Protein AF-A0A5E6NB39-F1 (afdb_monomer_lite)

Radius of gyration: 28.44 Å; chains: 1; bounding box: 47×59×77 Å

Sequence (153 aa):
MENDNQYNEFQSDSSASDNTANAKNTNLKTIINNKLAALNLSGYNAKMIMNRAEAMSCGGCHQNSNGAEIAPNVKWPPSKFFVHVDEQGNLSSALTKQFLPARAALLADYWQKTVDKTVEKWRFSELDTLVPLIILVGFLMRQIILTFCLCLP

Structure (mmCIF, N/CA/C/O backbone):
data_AF-A0A5E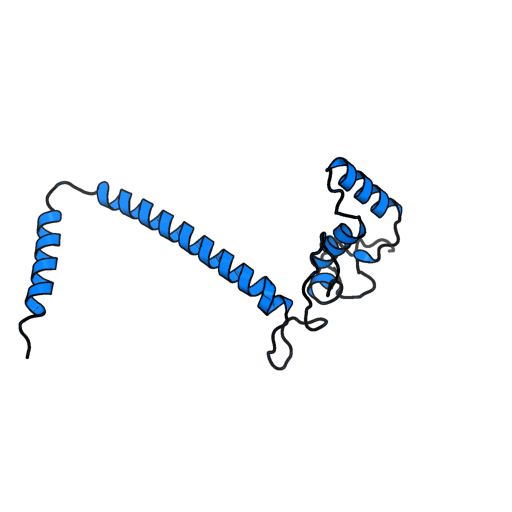6NB39-F1
#
_entry.id   AF-A0A5E6NB39-F1
#
loop_
_atom_site.group_PDB
_atom_site.id
_atom_site.type_symbol
_atom_site.label_atom_id
_atom_site.label_alt_id
_atom_site.label_comp_id
_atom_site.label_asym_id
_atom_site.label_entity_id
_atom_site.label_seq_id
_atom_site.pdbx_PDB_ins_code
_atom_site.Cartn_x
_atom_site.Cartn_y
_atom_site.Cartn_z
_atom_site.occupancy
_atom_site.B_iso_or_equiv
_atom_site.auth_seq_id
_atom_site.auth_comp_id
_atom_site.auth_asym_id
_atom_site.auth_atom_id
_atom_site.pdbx_PDB_model_num
ATOM 1 N N . MET A 1 1 ? 2.827 31.606 11.234 1.00 40.12 1 MET A N 1
ATOM 2 C CA . MET A 1 1 ? 2.409 30.718 10.133 1.00 40.12 1 MET A CA 1
ATOM 3 C C . MET A 1 1 ? 2.553 29.314 10.689 1.00 40.12 1 MET A C 1
ATOM 5 O O . MET A 1 1 ? 3.642 28.773 10.672 1.00 40.12 1 MET A O 1
ATOM 9 N N . GLU A 1 2 ? 1.530 28.830 11.390 1.00 47.91 2 GLU A N 1
ATOM 10 C CA . GLU A 1 2 ? 1.575 27.571 12.154 1.00 47.91 2 GLU A CA 1
ATOM 11 C C . GLU A 1 2 ? 0.227 26.865 11.988 1.00 47.91 2 GLU A C 1
ATOM 13 O O . GLU A 1 2 ? -0.570 26.828 12.916 1.00 47.91 2 GLU A O 1
ATOM 18 N N . ASN A 1 3 ? -0.091 26.424 10.771 1.00 53.56 3 ASN A N 1
ATOM 19 C CA . ASN A 1 3 ? -1.109 25.403 10.493 1.00 53.56 3 ASN A CA 1
ATOM 20 C C . ASN A 1 3 ? -1.124 25.120 8.985 1.00 53.56 3 ASN A C 1
ATOM 22 O O . ASN A 1 3 ? -2.158 25.261 8.330 1.00 53.56 3 ASN A O 1
ATOM 26 N N . ASP A 1 4 ? 0.035 24.798 8.419 1.00 53.72 4 ASP A N 1
ATOM 27 C CA . ASP A 1 4 ? 0.071 24.365 7.027 1.00 53.72 4 ASP A CA 1
ATOM 28 C C . ASP A 1 4 ? -0.439 22.925 7.000 1.00 53.72 4 ASP A C 1
ATOM 30 O O . ASP A 1 4 ? 0.042 22.051 7.728 1.00 53.72 4 ASP A O 1
ATOM 34 N N . ASN A 1 5 ? -1.481 22.684 6.210 1.00 57.84 5 ASN A N 1
ATOM 35 C CA . ASN A 1 5 ? -2.067 21.363 6.048 1.00 57.84 5 ASN A CA 1
ATOM 36 C C . ASN A 1 5 ? -1.151 20.526 5.145 1.00 57.84 5 ASN A C 1
ATOM 38 O O . ASN A 1 5 ? -1.415 20.380 3.953 1.00 57.84 5 ASN A O 1
ATOM 42 N N . GLN A 1 6 ? -0.077 19.988 5.732 1.00 57.00 6 GLN A N 1
ATOM 43 C CA . GLN A 1 6 ? 1.004 19.262 5.045 1.00 57.00 6 GLN A CA 1
ATOM 44 C C . GLN A 1 6 ? 0.491 18.142 4.121 1.00 57.00 6 GLN A C 1
ATOM 46 O O . GLN A 1 6 ? 1.042 17.911 3.046 1.00 57.00 6 GLN A O 1
ATOM 51 N N . TYR A 1 7 ? -0.649 17.532 4.461 1.00 59.19 7 TYR A N 1
ATOM 52 C CA . TYR A 1 7 ? -1.278 16.498 3.642 1.00 59.19 7 TYR A CA 1
ATOM 53 C C . TYR A 1 7 ? -1.897 17.028 2.331 1.00 59.19 7 TYR A C 1
ATOM 55 O O . TYR A 1 7 ? -1.859 16.336 1.317 1.00 59.19 7 TYR A O 1
ATOM 63 N N . ASN A 1 8 ? -2.456 18.247 2.321 1.00 56.53 8 ASN A N 1
ATOM 64 C CA . ASN A 1 8 ? -3.213 18.797 1.182 1.00 56.53 8 ASN A CA 1
ATOM 65 C C . ASN A 1 8 ? -2.434 19.803 0.318 1.00 56.53 8 ASN A C 1
ATOM 67 O O . ASN A 1 8 ? -2.952 20.251 -0.702 1.00 56.53 8 ASN A O 1
ATOM 71 N N . GLU A 1 9 ? -1.206 20.159 0.687 1.00 59.62 9 GLU A N 1
ATOM 72 C CA . GLU A 1 9 ? -0.396 21.157 -0.034 1.00 59.62 9 GLU A CA 1
ATOM 73 C C . GLU A 1 9 ? 0.374 20.559 -1.233 1.00 59.62 9 GLU A C 1
ATOM 75 O O . GLU A 1 9 ? 1.245 21.208 -1.807 1.00 59.62 9 GLU A O 1
ATOM 80 N N . PHE A 1 10 ? 0.105 19.301 -1.617 1.00 51.41 10 PHE A N 1
ATOM 81 C CA . PHE A 1 10 ? 0.938 18.524 -2.558 1.00 51.41 10 PHE A CA 1
ATOM 82 C C . PHE A 1 10 ? 2.409 18.395 -2.117 1.00 51.41 10 PHE A C 1
ATOM 84 O O . PHE A 1 10 ? 3.266 18.006 -2.908 1.00 51.41 10 PHE A O 1
ATOM 91 N N . GLN A 1 11 ? 2.691 18.698 -0.850 1.00 52.66 11 GLN A N 1
ATOM 92 C CA . GLN A 1 11 ? 4.006 18.620 -0.225 1.00 52.66 11 GLN A CA 1
ATOM 93 C C . GLN A 1 11 ? 4.100 17.429 0.729 1.00 52.66 11 GLN A C 1
ATOM 95 O O . GLN A 1 11 ? 4.867 17.524 1.677 1.00 52.66 11 GLN A O 1
ATOM 100 N N . SER A 1 12 ? 3.331 16.343 0.520 1.00 56.44 12 SER A N 1
ATOM 101 C CA . SER A 1 12 ? 3.465 15.138 1.352 1.00 56.44 12 SER A CA 1
ATOM 102 C C . SER A 1 12 ? 4.931 14.744 1.347 1.00 56.44 12 SER A C 1
ATOM 104 O O . SER A 1 12 ? 5.456 14.287 0.326 1.00 56.44 12 SER A O 1
ATOM 106 N N . ASP A 1 13 ? 5.614 15.021 2.446 1.00 61.06 13 ASP A N 1
ATOM 107 C CA . ASP A 1 13 ? 7.038 14.805 2.500 1.00 61.06 13 ASP A CA 1
ATOM 108 C C . ASP A 1 13 ? 7.263 13.313 2.771 1.00 61.06 13 ASP A C 1
ATOM 110 O O . ASP A 1 13 ? 6.364 12.559 3.155 1.00 61.06 13 ASP A O 1
ATOM 114 N N . SER A 1 14 ? 8.462 12.821 2.485 1.00 67.00 14 SER A N 1
ATOM 115 C CA . SER A 1 14 ? 8.794 11.431 2.793 1.00 67.00 14 SER A CA 1
ATOM 116 C C . SER A 1 14 ? 9.312 11.245 4.215 1.00 67.00 14 SER A C 1
ATOM 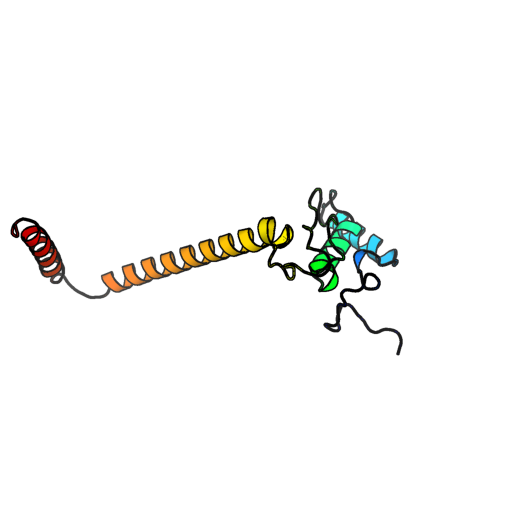118 O O . SER A 1 14 ? 9.891 10.198 4.531 1.00 67.00 14 SER A O 1
ATOM 120 N N . SER A 1 15 ? 9.190 12.271 5.058 1.00 71.25 15 SER A N 1
ATOM 121 C CA . SER A 1 15 ? 9.694 12.240 6.417 1.00 71.25 15 SER A CA 1
ATOM 122 C C . SER A 1 15 ? 8.840 11.306 7.271 1.00 71.25 15 SER A C 1
ATOM 124 O O . SER A 1 15 ? 7.651 11.084 7.040 1.00 71.25 15 SER A O 1
ATOM 126 N N . ALA A 1 16 ? 9.457 10.747 8.309 1.00 72.44 16 ALA A N 1
ATOM 127 C CA . ALA A 1 16 ? 8.719 9.970 9.299 1.00 72.44 16 ALA A CA 1
ATOM 128 C C . ALA A 1 16 ? 7.807 10.856 10.175 1.00 72.44 16 ALA A C 1
ATOM 130 O O . ALA A 1 16 ? 6.884 10.341 10.812 1.00 72.44 16 ALA A O 1
ATOM 131 N N . SER A 1 17 ? 8.079 12.166 10.235 1.00 73.00 17 SER A N 1
ATOM 132 C CA . SER A 1 17 ? 7.308 13.145 11.008 1.00 73.00 17 SER A CA 1
ATOM 133 C C . SER A 1 17 ? 5.940 13.453 10.402 1.00 73.00 17 SER A C 1
ATOM 135 O O . SER A 1 17 ? 5.010 13.668 11.174 1.00 73.00 17 SER A O 1
ATOM 137 N N . ASP A 1 18 ? 5.799 13.391 9.075 1.00 71.50 18 ASP A N 1
ATOM 138 C CA . ASP A 1 18 ? 4.530 13.608 8.353 1.00 71.50 18 ASP A CA 1
ATOM 139 C C . ASP A 1 18 ? 3.749 12.299 8.110 1.00 71.50 18 ASP A C 1
ATOM 141 O O . ASP A 1 18 ? 2.844 12.198 7.286 1.00 71.50 18 ASP A O 1
ATOM 145 N N . ASN A 1 19 ? 4.087 11.235 8.843 1.00 78.06 19 ASN A N 1
ATOM 146 C CA . ASN A 1 19 ? 3.381 9.969 8.715 1.00 78.06 19 ASN A CA 1
ATOM 147 C C . ASN A 1 19 ? 1.976 10.083 9.328 1.00 78.06 19 ASN A C 1
ATOM 149 O O . ASN A 1 19 ? 1.804 10.065 10.555 1.00 78.06 19 ASN A O 1
ATOM 153 N N . THR A 1 20 ? 0.954 10.114 8.475 1.00 76.94 20 THR A N 1
ATOM 154 C CA . THR A 1 20 ? -0.456 10.231 8.877 1.00 76.94 20 THR A CA 1
ATOM 155 C C . THR A 1 20 ? -0.907 9.100 9.799 1.00 76.94 20 THR A C 1
ATOM 157 O O . THR A 1 20 ? -1.773 9.297 10.657 1.00 76.94 20 THR A O 1
ATOM 160 N N . ALA A 1 21 ? -0.267 7.929 9.731 1.00 80.00 21 ALA A N 1
ATOM 161 C CA . ALA A 1 21 ? -0.533 6.824 10.641 1.00 80.00 21 ALA A CA 1
ATOM 162 C C . ALA A 1 21 ? -0.126 7.114 12.095 1.00 80.00 21 ALA A C 1
ATOM 164 O O . ALA A 1 21 ? -0.611 6.435 13.010 1.00 80.00 21 ALA A O 1
ATOM 165 N N . ASN A 1 22 ? 0.750 8.090 12.323 1.00 79.88 22 ASN A N 1
ATOM 166 C CA . ASN A 1 22 ? 1.231 8.493 13.641 1.00 79.88 22 ASN A CA 1
ATOM 167 C C . ASN A 1 22 ? 0.428 9.651 14.245 1.00 79.88 22 ASN A C 1
ATOM 169 O O . ASN A 1 22 ? 0.749 10.090 15.353 1.00 79.88 22 ASN A O 1
ATOM 173 N N . ALA A 1 23 ? -0.638 10.117 13.578 1.00 74.81 23 ALA A N 1
ATOM 174 C CA . ALA A 1 23 ? -1.454 11.206 14.097 1.00 74.81 23 ALA A CA 1
ATOM 175 C C . ALA A 1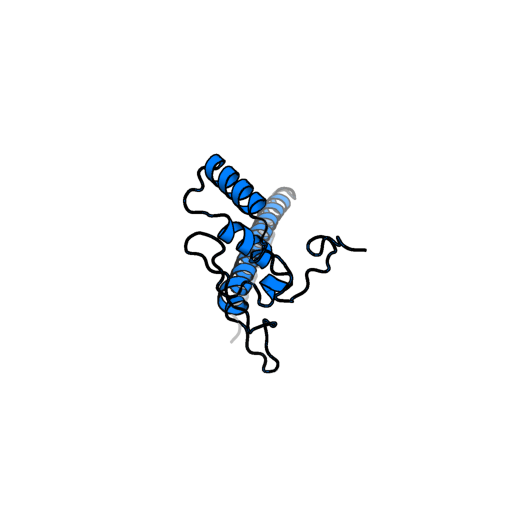 23 ? -1.954 10.894 15.522 1.00 74.81 23 ALA A C 1
ATOM 177 O O . ALA A 1 23 ? -2.591 9.867 15.799 1.00 74.81 23 ALA A O 1
ATOM 178 N N . LYS A 1 24 ? -1.638 11.809 16.447 1.00 72.81 24 LYS A N 1
ATOM 179 C CA . LYS A 1 24 ? -1.949 11.687 17.881 1.00 72.81 24 LYS A CA 1
ATOM 180 C C . LYS A 1 24 ? -3.387 12.085 18.220 1.00 72.81 24 LYS A C 1
ATOM 182 O O . LYS A 1 24 ? -3.821 11.876 19.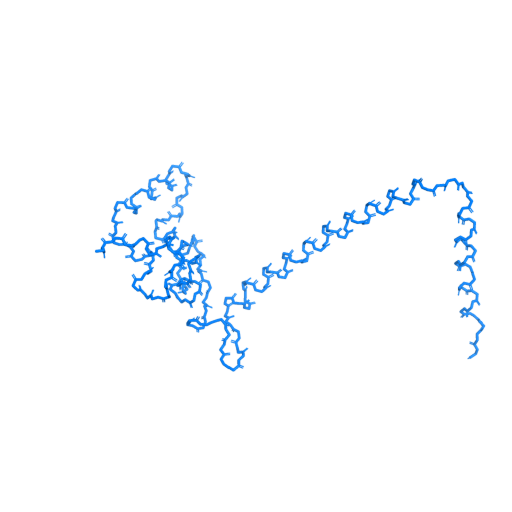347 1.00 72.81 24 LYS A O 1
ATOM 187 N N . ASN A 1 25 ? -4.129 12.634 17.258 1.00 77.88 25 ASN A N 1
ATOM 188 C CA . ASN A 1 25 ? -5.502 13.081 17.458 1.00 77.88 25 ASN A CA 1
ATOM 189 C C . ASN A 1 25 ? -6.430 11.882 17.734 1.00 77.88 25 ASN A C 1
ATOM 191 O O . ASN A 1 25 ? -6.775 11.107 16.839 1.00 77.88 25 ASN A O 1
ATOM 195 N N . THR A 1 26 ? -6.829 11.726 18.994 1.00 77.88 26 THR A N 1
ATOM 196 C CA . THR A 1 26 ? -7.718 10.653 19.456 1.00 77.88 26 THR A CA 1
ATOM 197 C C . THR A 1 26 ? -9.137 10.798 18.910 1.00 77.88 26 THR A C 1
ATOM 199 O O . THR A 1 26 ? -9.764 9.786 18.600 1.00 77.88 26 THR A O 1
ATOM 202 N N . ASN A 1 27 ? -9.617 12.028 18.697 1.00 88.50 27 ASN A N 1
ATOM 203 C CA . ASN A 1 27 ? -10.948 12.286 18.142 1.00 88.50 27 ASN A CA 1
ATOM 204 C C . ASN A 1 27 ? -11.084 11.718 16.726 1.00 88.50 27 ASN A C 1
ATOM 206 O O . ASN A 1 27 ? -12.107 11.115 16.405 1.00 88.50 27 ASN A O 1
ATOM 210 N N . LEU A 1 28 ? -10.038 11.833 15.898 1.00 86.50 28 LEU A N 1
ATOM 211 C CA . LEU A 1 28 ? -10.041 11.272 14.545 1.00 86.50 28 LEU A CA 1
ATOM 212 C C . LEU A 1 28 ? -10.209 9.745 14.563 1.00 86.50 28 LEU A C 1
ATOM 214 O O . LEU A 1 28 ? -11.037 9.207 13.829 1.00 86.50 28 LEU A O 1
ATOM 218 N N . LYS A 1 29 ? -9.476 9.041 15.435 1.00 89.81 29 LYS A N 1
ATOM 219 C CA . LYS A 1 29 ? -9.584 7.576 15.563 1.00 89.81 29 LYS A CA 1
ATOM 220 C C . LYS A 1 29 ? -10.987 7.151 15.990 1.00 89.81 29 LYS A C 1
ATOM 222 O O . LYS A 1 29 ? -11.529 6.202 15.428 1.00 89.81 29 LYS A O 1
ATOM 227 N N . THR A 1 30 ? -11.589 7.875 16.932 1.00 92.81 30 THR A N 1
ATOM 228 C CA . THR A 1 30 ? -12.971 7.638 17.371 1.00 92.81 30 THR A CA 1
ATOM 229 C C . THR A 1 30 ? -13.964 7.834 16.229 1.00 92.81 30 THR A C 1
ATOM 231 O O . THR A 1 30 ? -14.802 6.966 15.995 1.00 92.81 30 THR A O 1
ATOM 234 N N . ILE A 1 31 ? -13.845 8.927 15.467 1.00 93.81 31 ILE A N 1
ATOM 235 C CA . ILE A 1 31 ? -14.713 9.197 14.311 1.00 93.81 31 ILE A CA 1
ATOM 236 C C . ILE A 1 31 ? -14.604 8.073 13.276 1.00 93.81 31 ILE A C 1
ATOM 238 O O . ILE A 1 31 ? -15.630 7.576 12.807 1.00 93.81 31 ILE A O 1
ATOM 242 N N . ILE A 1 32 ? -13.383 7.640 12.946 1.00 93.56 32 ILE A N 1
ATOM 243 C CA . ILE A 1 32 ? -13.164 6.548 11.991 1.00 93.56 32 ILE A CA 1
ATOM 244 C C . ILE A 1 32 ? -13.797 5.253 12.507 1.00 93.56 32 ILE A C 1
ATOM 246 O O . ILE A 1 32 ? -14.562 4.629 11.778 1.00 93.56 32 ILE A O 1
ATOM 250 N N . ASN A 1 33 ? -13.545 4.866 13.760 1.00 94.00 33 ASN A N 1
ATOM 251 C CA . ASN A 1 33 ? -14.116 3.643 14.330 1.00 94.00 33 ASN A CA 1
ATOM 252 C C . ASN A 1 33 ? -15.654 3.670 14.344 1.00 94.00 33 ASN A C 1
ATOM 254 O O . ASN A 1 33 ? -16.281 2.676 13.985 1.00 94.00 33 ASN A O 1
ATOM 258 N N . ASN A 1 34 ? -16.271 4.812 14.662 1.00 95.19 34 ASN A N 1
ATOM 259 C CA . ASN A 1 34 ? -17.727 4.965 14.603 1.00 95.19 34 ASN A CA 1
ATOM 260 C C . ASN A 1 34 ? -18.264 4.786 13.175 1.00 95.19 34 ASN A C 1
ATOM 262 O O . ASN A 1 34 ? -19.303 4.158 12.973 1.00 95.19 34 ASN A O 1
ATOM 266 N N . LYS A 1 35 ? -17.550 5.304 12.166 1.00 96.06 35 LYS A N 1
ATOM 267 C CA . LYS A 1 35 ? -17.907 5.098 10.754 1.00 96.06 35 LYS A CA 1
ATOM 268 C C . LYS A 1 35 ? -17.728 3.646 10.318 1.00 96.06 35 LYS A C 1
ATOM 270 O O . LYS A 1 35 ? -18.594 3.131 9.621 1.00 96.06 35 LYS A O 1
ATOM 275 N N . LEU A 1 36 ? -16.659 2.978 10.747 1.00 96.44 36 LEU A N 1
ATOM 276 C CA . LEU A 1 36 ? -16.444 1.555 10.468 1.00 96.44 36 LEU A CA 1
ATOM 277 C C . LEU A 1 36 ? -17.560 0.689 11.063 1.00 96.44 36 LEU A C 1
ATOM 279 O O . LEU A 1 36 ? -18.068 -0.196 10.378 1.00 96.44 36 LEU A O 1
ATOM 283 N N . ALA A 1 37 ? -17.989 0.991 12.291 1.00 95.62 37 ALA A N 1
ATOM 284 C CA . ALA A 1 37 ? -19.121 0.324 12.926 1.00 95.62 37 ALA A CA 1
ATOM 285 C C . ALA A 1 37 ? -20.426 0.551 12.146 1.00 95.62 37 ALA A C 1
ATOM 287 O O . ALA A 1 37 ? -21.133 -0.407 11.853 1.00 95.62 37 ALA A O 1
ATOM 288 N N . ALA A 1 38 ? -20.710 1.791 11.730 1.00 96.62 38 ALA A N 1
ATOM 289 C CA . ALA A 1 38 ? -21.896 2.111 10.930 1.00 96.62 38 ALA A CA 1
ATOM 290 C C . ALA A 1 38 ? -21.920 1.413 9.554 1.00 96.62 38 ALA A C 1
ATOM 292 O O . ALA A 1 38 ? -22.992 1.166 9.010 1.00 96.62 38 ALA A O 1
ATOM 293 N N . LEU A 1 39 ? -20.749 1.093 8.994 1.00 96.69 39 LEU A N 1
ATOM 294 C CA . LEU A 1 39 ? -20.597 0.354 7.735 1.00 96.69 39 LEU A CA 1
ATOM 295 C C . LEU A 1 39 ? -20.532 -1.172 7.926 1.00 96.69 39 LEU A C 1
ATOM 297 O O . LEU A 1 39 ? -20.338 -1.889 6.947 1.00 96.69 39 LEU A O 1
ATOM 301 N N . ASN A 1 40 ? -20.676 -1.677 9.157 1.00 95.81 40 ASN A N 1
ATOM 302 C CA . ASN A 1 40 ? -20.526 -3.094 9.507 1.00 95.81 40 ASN A CA 1
ATOM 303 C C . ASN A 1 40 ? -19.162 -3.698 9.103 1.00 95.81 40 ASN A C 1
ATOM 305 O O . ASN A 1 40 ? -19.066 -4.869 8.740 1.00 95.81 40 ASN A O 1
ATOM 309 N N . LEU A 1 41 ? -18.083 -2.913 9.192 1.00 94.44 41 LEU A N 1
ATOM 310 C CA . LEU A 1 41 ? -16.714 -3.333 8.862 1.00 94.44 41 LEU A CA 1
ATOM 311 C C . LEU A 1 41 ? -15.930 -3.738 10.121 1.00 94.44 41 LEU A C 1
ATOM 313 O O . LEU A 1 41 ? -14.883 -3.171 10.421 1.00 94.44 41 LEU A O 1
ATOM 317 N N . SER A 1 42 ? -16.429 -4.726 10.866 1.00 87.06 42 SER A N 1
ATOM 318 C CA . SER A 1 42 ? -15.896 -5.125 12.185 1.00 87.06 42 SER A CA 1
ATOM 319 C C . SER A 1 42 ? -14.454 -5.652 12.183 1.00 87.06 42 SER A C 1
ATOM 321 O O . SER A 1 42 ? -13.796 -5.624 13.219 1.00 87.06 42 SER A O 1
ATOM 323 N N . GLY A 1 43 ? -13.940 -6.109 11.037 1.00 92.69 43 GLY A N 1
ATOM 324 C CA . GLY A 1 43 ? -12.535 -6.508 10.895 1.00 92.69 43 GLY A CA 1
ATOM 325 C C . GLY A 1 43 ? -11.567 -5.327 10.779 1.00 92.69 43 GLY A C 1
ATOM 326 O O . GLY A 1 43 ? -10.374 -5.489 11.016 1.00 92.69 43 GLY A O 1
ATOM 327 N N . TYR A 1 44 ? -12.062 -4.140 10.420 1.00 96.38 44 TYR A N 1
ATOM 328 C CA . TYR A 1 44 ? -11.244 -2.945 10.250 1.00 96.38 44 TYR A CA 1
ATOM 329 C C . TYR A 1 44 ? -11.124 -2.161 11.555 1.00 96.38 44 TYR A C 1
ATOM 331 O O . TYR A 1 44 ? -12.024 -2.139 12.390 1.00 96.38 44 TYR A O 1
ATOM 339 N N . ASN A 1 45 ? -10.024 -1.424 11.688 1.00 93.56 45 ASN A N 1
ATOM 340 C CA . ASN A 1 45 ? -9.845 -0.443 12.750 1.00 93.56 45 ASN A CA 1
ATOM 341 C C . ASN A 1 45 ? -9.272 0.867 12.192 1.00 93.56 45 ASN A C 1
ATOM 343 O O . ASN A 1 45 ? -8.731 0.910 11.084 1.00 93.56 45 ASN A O 1
ATOM 347 N N . ALA A 1 46 ? -9.361 1.943 12.977 1.00 93.06 46 ALA A N 1
ATOM 348 C CA . ALA A 1 46 ? -8.871 3.255 12.568 1.00 93.06 46 ALA A CA 1
ATOM 349 C C . ALA A 1 46 ? -7.395 3.262 12.148 1.00 93.06 46 ALA A C 1
ATOM 351 O O . ALA A 1 46 ? -7.044 3.963 11.202 1.00 93.06 46 ALA A O 1
ATOM 352 N N . LYS A 1 47 ? -6.532 2.464 12.794 1.00 92.44 47 LYS A N 1
ATOM 353 C CA . LYS A 1 47 ? -5.109 2.401 12.435 1.00 92.44 47 LYS A CA 1
ATOM 354 C C . LYS A 1 47 ? -4.919 1.855 11.019 1.00 92.44 47 LYS A C 1
ATOM 356 O O . LYS A 1 47 ? -4.118 2.422 10.289 1.00 92.44 47 LYS A O 1
ATOM 361 N N . MET A 1 48 ? -5.680 0.840 10.605 1.00 95.31 48 MET A N 1
ATOM 362 C CA . MET A 1 48 ? -5.636 0.323 9.229 1.00 95.31 48 MET A CA 1
ATOM 363 C C . MET A 1 48 ? -6.050 1.383 8.207 1.00 95.31 48 MET A C 1
ATOM 365 O O . MET A 1 48 ? -5.388 1.552 7.188 1.00 95.31 48 MET A O 1
ATOM 369 N N . ILE A 1 49 ? -7.110 2.142 8.496 1.00 94.06 49 ILE A N 1
ATOM 370 C CA . ILE A 1 49 ? -7.582 3.216 7.609 1.00 94.06 49 ILE A CA 1
ATOM 371 C C . ILE A 1 49 ? -6.540 4.329 7.489 1.00 94.06 49 ILE A C 1
ATOM 373 O O . ILE A 1 49 ? -6.264 4.791 6.386 1.00 94.06 49 ILE A O 1
ATOM 377 N N . MET A 1 50 ? -5.919 4.716 8.603 1.00 91.69 50 MET A N 1
ATOM 378 C CA . MET A 1 50 ? -4.845 5.709 8.602 1.00 91.69 50 MET A CA 1
ATOM 379 C C . MET A 1 50 ? -3.596 5.193 7.874 1.00 91.69 50 MET A C 1
ATOM 381 O O . MET A 1 50 ? -3.031 5.918 7.069 1.00 91.69 50 MET A O 1
ATOM 385 N N . ASN A 1 51 ? -3.202 3.931 8.078 1.00 92.81 51 ASN A N 1
ATOM 386 C CA . ASN A 1 51 ? -2.107 3.304 7.328 1.00 92.81 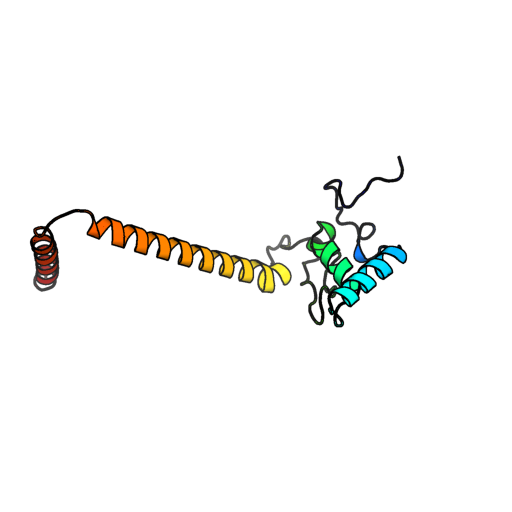51 ASN A CA 1
ATOM 387 C C . ASN A 1 51 ? -2.401 3.278 5.821 1.00 92.81 51 ASN A C 1
ATOM 389 O O . ASN A 1 51 ? -1.503 3.468 5.011 1.00 92.81 51 ASN A O 1
ATOM 393 N N . ARG A 1 52 ? -3.656 3.038 5.428 1.00 93.19 52 ARG A N 1
ATOM 394 C CA . ARG A 1 52 ? -4.061 3.055 4.020 1.00 93.19 52 ARG A CA 1
ATOM 395 C C . ARG A 1 52 ? -4.000 4.463 3.429 1.00 93.19 52 ARG A C 1
ATOM 397 O O . ARG A 1 52 ? -3.615 4.601 2.276 1.00 93.19 52 ARG A O 1
ATOM 404 N N . ALA A 1 53 ? -4.380 5.482 4.198 1.00 90.12 53 ALA A N 1
ATOM 405 C CA . ALA A 1 53 ? -4.234 6.875 3.786 1.00 90.12 53 ALA A CA 1
ATOM 406 C C . ALA A 1 53 ? -2.753 7.257 3.626 1.00 90.12 53 ALA A C 1
ATOM 408 O O . ALA A 1 53 ? -2.404 7.886 2.629 1.00 90.12 53 ALA A O 1
ATOM 409 N N . GLU A 1 54 ? -1.892 6.802 4.543 1.00 88.56 54 GLU A N 1
ATOM 410 C CA . GLU A 1 54 ? -0.442 6.984 4.445 1.00 88.56 54 GLU A CA 1
ATOM 411 C C . GLU A 1 54 ? 0.118 6.303 3.202 1.00 88.56 54 GLU A C 1
ATOM 413 O O . GLU A 1 54 ? 0.858 6.922 2.458 1.00 88.56 54 GLU A O 1
ATOM 418 N N . ALA A 1 55 ? -0.267 5.057 2.922 1.00 91.00 55 ALA A N 1
ATOM 419 C CA . ALA A 1 55 ? 0.217 4.308 1.762 1.00 91.00 55 ALA A CA 1
ATOM 420 C C . ALA A 1 55 ? -0.038 5.015 0.415 1.00 91.00 55 ALA A C 1
ATOM 422 O O . ALA A 1 55 ? 0.646 4.733 -0.567 1.00 91.00 55 ALA A O 1
ATOM 423 N N . MET A 1 56 ? -1.009 5.933 0.378 1.00 87.88 56 MET A N 1
ATOM 424 C CA . MET A 1 56 ? -1.348 6.746 -0.791 1.00 87.88 56 MET A CA 1
ATOM 425 C C . MET A 1 56 ? -0.638 8.109 -0.831 1.00 87.88 56 MET A C 1
ATOM 427 O O . MET A 1 56 ? -0.850 8.861 -1.780 1.00 87.88 56 MET A O 1
ATOM 431 N N . SER A 1 57 ? 0.188 8.435 0.165 1.00 84.31 57 SER A N 1
ATOM 432 C CA . SER A 1 57 ? 1.045 9.622 0.180 1.00 84.31 57 SER A CA 1
ATOM 433 C C . SER A 1 57 ? 2.412 9.327 -0.451 1.00 84.31 57 SER A C 1
ATOM 435 O O . SER A 1 57 ? 2.799 8.166 -0.645 1.00 84.31 57 SER A O 1
ATOM 437 N N . CYS A 1 58 ? 3.184 10.380 -0.742 1.00 82.94 58 CYS A N 1
ATOM 438 C CA . CYS A 1 58 ? 4.582 10.233 -1.148 1.00 82.94 58 CYS A CA 1
ATOM 439 C C . CYS A 1 58 ? 5.370 9.447 -0.086 1.00 82.94 58 CYS A C 1
ATOM 441 O O . CYS A 1 58 ? 6.028 8.459 -0.405 1.00 82.94 58 CYS A O 1
ATOM 443 N N . GLY A 1 59 ? 5.250 9.817 1.193 1.00 82.50 59 GLY A N 1
ATOM 444 C CA . GLY A 1 59 ? 5.937 9.130 2.284 1.00 82.50 59 GLY A CA 1
ATOM 445 C C . GLY A 1 59 ? 5.569 7.657 2.415 1.00 82.50 59 GLY A C 1
ATOM 446 O O . GLY A 1 59 ? 6.463 6.823 2.590 1.00 82.50 59 GLY A O 1
ATOM 447 N N . GLY A 1 60 ? 4.295 7.292 2.264 1.00 87.44 60 GLY A N 1
ATOM 448 C CA . GLY A 1 60 ? 3.880 5.894 2.355 1.00 87.44 60 GLY A CA 1
ATOM 449 C C . GLY A 1 60 ? 4.329 5.031 1.186 1.00 87.44 60 GLY A C 1
ATOM 450 O O . GLY A 1 60 ? 4.752 3.897 1.419 1.00 87.44 60 GLY A O 1
ATOM 451 N N . CYS A 1 61 ? 4.298 5.561 -0.039 1.00 85.62 61 CYS A N 1
ATOM 452 C CA . CYS A 1 61 ? 4.833 4.867 -1.211 1.00 85.62 61 CYS A CA 1
ATOM 453 C C . CYS A 1 61 ? 6.346 4.633 -1.068 1.00 85.62 61 CYS A C 1
ATOM 455 O O . CYS A 1 61 ? 6.843 3.540 -1.340 1.00 85.62 61 CYS A O 1
ATOM 457 N N . HIS A 1 62 ? 7.063 5.640 -0.565 1.00 83.25 62 HIS A N 1
ATOM 458 C CA . HIS A 1 62 ? 8.511 5.596 -0.465 1.00 83.25 62 HIS A CA 1
ATOM 459 C C . HIS A 1 62 ? 9.012 4.786 0.738 1.00 83.25 62 HIS A C 1
ATOM 461 O O . HIS A 1 62 ? 9.936 4.014 0.552 1.00 83.25 62 HIS A O 1
ATOM 467 N N . GLN A 1 63 ? 8.452 4.877 1.952 1.00 86.12 63 GLN A N 1
ATOM 468 C CA . GLN A 1 63 ? 8.960 4.071 3.087 1.00 86.12 63 GLN A CA 1
ATOM 469 C C . GLN A 1 63 ? 8.024 3.922 4.292 1.00 86.12 63 GLN A C 1
ATOM 471 O O . GLN A 1 63 ? 8.058 2.892 4.970 1.00 86.12 63 GLN A O 1
ATOM 476 N N . ASN A 1 64 ? 7.193 4.923 4.581 1.00 88.94 64 ASN A N 1
ATOM 477 C CA . ASN A 1 64 ? 6.467 5.038 5.849 1.00 88.94 64 ASN A CA 1
ATOM 478 C C . ASN A 1 64 ? 5.426 3.933 6.063 1.00 88.94 64 ASN A C 1
ATOM 480 O O . ASN A 1 64 ? 5.062 3.637 7.201 1.00 88.94 64 ASN A O 1
ATOM 484 N N . SER A 1 65 ? 4.952 3.324 4.974 1.00 92.31 65 SER A N 1
ATOM 485 C CA . SER A 1 65 ? 3.965 2.246 5.016 1.00 92.31 65 SER A CA 1
ATOM 486 C C . SER A 1 65 ? 4.574 0.854 4.874 1.00 92.31 65 SER A C 1
ATOM 488 O O . SER A 1 65 ? 3.826 -0.116 4.864 1.00 92.31 65 SER A O 1
ATOM 490 N N . ASN A 1 66 ? 5.897 0.690 4.785 1.00 92.56 66 ASN A N 1
ATOM 491 C CA . ASN A 1 66 ? 6.507 -0.630 4.592 1.00 92.56 66 ASN A CA 1
ATOM 492 C C . ASN A 1 66 ? 6.068 -1.638 5.668 1.00 92.56 66 ASN A C 1
ATOM 494 O O . ASN A 1 66 ? 6.403 -1.508 6.843 1.00 92.56 66 ASN A O 1
ATOM 498 N N . GLY A 1 67 ? 5.310 -2.663 5.260 1.00 93.50 67 GLY A N 1
ATOM 499 C CA . GLY A 1 67 ? 4.793 -3.700 6.156 1.00 93.50 67 GLY A CA 1
ATOM 500 C C . GLY A 1 67 ? 3.632 -3.264 7.059 1.00 93.50 67 GLY A C 1
ATOM 501 O O . GLY A 1 67 ? 3.165 -4.078 7.860 1.00 93.50 67 GLY A O 1
ATOM 502 N N . ALA A 1 68 ? 3.147 -2.027 6.932 1.00 94.62 68 ALA A N 1
ATOM 503 C CA . ALA A 1 68 ? 1.998 -1.533 7.678 1.00 94.62 68 ALA A CA 1
ATOM 504 C C . ALA A 1 68 ? 0.724 -2.276 7.258 1.00 94.62 68 ALA A C 1
ATOM 506 O O . ALA A 1 68 ? 0.481 -2.506 6.075 1.00 94.62 68 ALA A O 1
ATOM 507 N N . GLU A 1 69 ? -0.108 -2.658 8.223 1.00 96.62 69 GLU A N 1
ATOM 508 C CA . GLU A 1 69 ? -1.384 -3.313 7.937 1.00 96.62 69 GLU A CA 1
ATOM 509 C C . GLU A 1 69 ? -2.419 -2.277 7.478 1.00 96.62 69 GLU A C 1
ATOM 511 O O . GLU A 1 69 ? -2.779 -1.380 8.240 1.00 96.62 69 GLU A O 1
ATOM 516 N N . ILE A 1 70 ? -2.877 -2.378 6.229 1.00 95.25 70 ILE A N 1
ATOM 517 C CA . ILE A 1 70 ? -3.790 -1.411 5.588 1.00 95.25 70 ILE A CA 1
ATOM 518 C C . ILE A 1 70 ? -5.235 -1.919 5.485 1.00 95.25 70 ILE A C 1
ATOM 520 O O . ILE A 1 70 ? -6.155 -1.159 5.182 1.00 95.25 70 ILE A O 1
ATOM 524 N N . ALA A 1 71 ? -5.431 -3.213 5.718 1.00 95.69 71 ALA A N 1
ATOM 525 C CA . ALA A 1 71 ? -6.712 -3.902 5.802 1.00 95.69 71 ALA A CA 1
ATOM 526 C C . ALA A 1 71 ? -6.497 -5.238 6.542 1.00 95.69 71 ALA A C 1
ATOM 528 O O . ALA A 1 71 ? -5.343 -5.640 6.709 1.00 95.69 71 ALA A O 1
ATOM 529 N N . PRO A 1 72 ? -7.560 -5.941 6.971 1.00 96.25 72 PRO A N 1
ATOM 530 C CA . PRO A 1 72 ? -7.426 -7.183 7.729 1.00 96.25 72 PRO A CA 1
ATOM 531 C C . PRO A 1 72 ? -6.555 -8.208 7.001 1.00 96.25 72 PRO A C 1
ATOM 533 O O . PRO A 1 72 ? -6.901 -8.637 5.901 1.00 96.25 72 PRO A O 1
ATOM 536 N N . ASN A 1 73 ? -5.431 -8.599 7.610 1.00 94.69 73 ASN A N 1
ATOM 537 C CA . ASN A 1 73 ? -4.448 -9.529 7.035 1.00 94.69 73 ASN A CA 1
ATOM 538 C C . ASN A 1 73 ? -3.777 -9.046 5.734 1.00 94.69 73 ASN A C 1
ATOM 540 O O . ASN A 1 73 ? -3.158 -9.837 5.022 1.00 94.69 73 ASN A O 1
ATOM 544 N N . VAL A 1 74 ? -3.858 -7.752 5.422 1.00 94.88 74 VAL A N 1
ATOM 545 C CA . VAL A 1 74 ? -3.236 -7.152 4.238 1.00 94.88 74 VAL A CA 1
ATOM 546 C C . VAL A 1 74 ? -2.204 -6.131 4.685 1.00 94.88 74 VAL A C 1
ATOM 548 O O . VAL A 1 74 ? -2.532 -5.067 5.215 1.00 94.88 74 VAL A O 1
ATOM 551 N N . LYS A 1 75 ? -0.934 -6.446 4.428 1.00 96.00 75 LYS A N 1
ATOM 552 C CA . LYS A 1 75 ? 0.189 -5.537 4.663 1.00 96.00 75 LYS A CA 1
ATOM 553 C C . LYS A 1 75 ? 0.575 -4.821 3.380 1.00 96.00 75 LYS A C 1
ATOM 555 O O . LYS A 1 75 ? 0.632 -5.440 2.318 1.00 96.00 75 LYS A O 1
ATOM 560 N N . TRP A 1 76 ? 0.882 -3.536 3.492 1.00 94.62 76 TRP A N 1
ATOM 561 C CA . TRP A 1 76 ? 1.459 -2.775 2.397 1.00 94.62 76 TRP A CA 1
ATOM 562 C C . TRP A 1 76 ? 2.835 -3.350 2.035 1.00 94.62 76 TRP A C 1
ATOM 564 O O . TRP A 1 76 ? 3.657 -3.603 2.930 1.00 94.62 76 TRP A O 1
ATOM 574 N N . PRO A 1 77 ? 3.087 -3.626 0.747 1.00 94.12 77 PRO A N 1
ATOM 575 C CA . PRO A 1 77 ? 4.297 -4.310 0.336 1.00 94.12 77 PRO A CA 1
ATOM 576 C C . PRO A 1 77 ? 5.526 -3.401 0.489 1.00 94.12 77 PRO A C 1
ATOM 578 O O . PRO A 1 77 ? 5.436 -2.203 0.229 1.00 94.12 77 PRO A O 1
ATOM 581 N N . PRO A 1 78 ? 6.695 -3.946 0.865 1.00 92.81 78 PRO A N 1
ATOM 582 C CA . PRO A 1 78 ? 7.851 -3.108 1.135 1.00 92.81 78 PRO A CA 1
ATOM 583 C C . PRO A 1 78 ? 8.559 -2.614 -0.140 1.00 92.81 78 PRO A C 1
ATOM 585 O O . PRO A 1 78 ? 8.839 -3.386 -1.075 1.00 92.81 78 PRO A O 1
ATOM 588 N N . SER A 1 79 ? 8.891 -1.321 -0.143 1.00 90.94 79 SER A N 1
ATOM 589 C CA . SER A 1 79 ? 9.910 -0.684 -0.992 1.00 90.94 79 SER A CA 1
ATOM 590 C C . SER A 1 79 ? 11.339 -1.075 -0.551 1.00 90.94 79 SER A C 1
ATOM 592 O O . SER A 1 79 ? 11.518 -1.873 0.374 1.00 90.94 79 SER A O 1
ATOM 594 N N . LYS A 1 80 ? 12.382 -0.571 -1.230 1.00 88.62 80 LYS A N 1
ATOM 595 C CA . LYS A 1 80 ? 13.792 -0.707 -0.808 1.00 88.62 80 LYS A CA 1
ATOM 596 C C . LYS A 1 80 ? 14.210 0.554 -0.046 1.00 88.62 80 LYS A C 1
ATOM 598 O O . LYS A 1 80 ? 14.970 1.367 -0.565 1.00 88.62 80 LYS A O 1
ATOM 603 N N . PHE A 1 81 ? 13.682 0.732 1.170 1.00 83.81 81 PHE A N 1
ATOM 604 C CA . PHE A 1 81 ? 13.673 2.049 1.837 1.00 83.81 81 PHE A CA 1
ATOM 605 C C . PHE A 1 81 ? 13.037 3.077 0.899 1.00 83.81 81 PHE A C 1
ATOM 607 O O . PHE A 1 81 ? 12.136 2.699 0.173 1.00 83.81 81 PHE A O 1
ATOM 614 N N . PHE A 1 82 ? 13.525 4.314 0.837 1.00 83.50 82 PHE A N 1
ATOM 615 C CA . PHE A 1 82 ? 12.958 5.381 0.012 1.00 83.50 82 PHE A CA 1
ATOM 616 C C . PHE A 1 82 ? 12.770 5.051 -1.489 1.00 83.50 82 PHE A C 1
ATOM 618 O O . PHE A 1 82 ? 11.996 5.733 -2.148 1.00 83.50 82 PHE A O 1
ATOM 625 N N . VAL A 1 83 ? 13.437 4.047 -2.072 1.00 88.81 83 VAL A N 1
ATOM 626 C CA . VAL A 1 83 ? 13.381 3.781 -3.525 1.00 88.81 83 VAL A CA 1
ATOM 627 C C . VAL A 1 83 ? 12.711 2.451 -3.881 1.00 88.81 83 VAL A C 1
ATOM 629 O O . VAL A 1 83 ? 12.716 1.488 -3.115 1.00 88.81 83 VAL A O 1
ATOM 632 N N . HIS A 1 84 ? 12.159 2.360 -5.094 1.00 91.94 84 HIS A N 1
ATOM 633 C CA . HIS A 1 84 ? 11.662 1.097 -5.663 1.00 91.94 84 HIS A CA 1
ATOM 634 C C . HIS A 1 84 ? 12.691 0.356 -6.521 1.00 91.94 84 HIS A C 1
ATOM 636 O O . HIS A 1 84 ? 12.541 -0.847 -6.738 1.00 91.94 84 HIS A O 1
ATOM 642 N N . VAL A 1 85 ? 13.715 1.061 -6.997 1.00 94.25 85 VAL A N 1
ATOM 643 C CA . VAL A 1 85 ? 14.824 0.534 -7.793 1.00 94.25 85 VAL A CA 1
ATOM 644 C C . VAL A 1 85 ? 16.090 1.135 -7.205 1.00 94.25 85 VAL A C 1
ATOM 646 O O . VAL A 1 85 ? 16.160 2.353 -7.060 1.00 94.25 85 VAL A O 1
ATOM 649 N N . ASP A 1 86 ? 17.038 0.297 -6.795 1.00 92.44 86 ASP A N 1
ATOM 650 C CA . ASP A 1 86 ? 18.325 0.794 -6.300 1.00 92.44 86 ASP A CA 1
ATOM 651 C C . ASP A 1 86 ? 19.288 1.133 -7.446 1.00 92.44 86 ASP A C 1
ATOM 653 O O . ASP A 1 86 ? 19.006 0.878 -8.618 1.00 92.44 86 ASP A O 1
ATOM 657 N N . GLU A 1 87 ? 20.437 1.718 -7.110 1.00 93.38 87 GLU A N 1
ATOM 658 C CA . GLU A 1 87 ? 21.455 2.141 -8.083 1.00 93.38 87 GLU A CA 1
ATOM 659 C C . GLU A 1 87 ? 22.049 0.971 -8.883 1.00 93.38 87 GLU A C 1
ATOM 661 O O . GLU A 1 87 ? 22.606 1.170 -9.959 1.00 93.38 87 GLU A O 1
ATOM 666 N N . GLN A 1 88 ? 21.909 -0.259 -8.384 1.00 95.69 88 GLN A N 1
ATOM 667 C CA . GLN A 1 88 ? 22.334 -1.480 -9.068 1.00 95.69 88 GLN A CA 1
ATOM 668 C C . GLN A 1 88 ? 21.215 -2.078 -9.939 1.00 95.69 88 GLN A C 1
ATOM 670 O O . GLN A 1 88 ? 21.408 -3.120 -10.562 1.00 95.69 88 GLN A O 1
ATOM 675 N N . GLY A 1 89 ? 20.046 -1.431 -10.003 1.00 94.19 89 GLY A N 1
ATOM 676 C CA . GLY A 1 89 ? 18.907 -1.849 -10.817 1.00 94.19 89 GLY A CA 1
ATOM 677 C C . GLY A 1 89 ? 18.025 -2.922 -10.177 1.00 94.19 89 GLY A C 1
ATOM 678 O O . GLY A 1 89 ? 17.128 -3.453 -10.835 1.00 94.19 89 GLY A O 1
ATOM 679 N N . ASN A 1 90 ? 18.225 -3.260 -8.902 1.00 94.81 90 ASN A N 1
ATOM 680 C CA . ASN A 1 90 ? 17.399 -4.264 -8.246 1.00 94.81 90 ASN A CA 1
ATOM 681 C C . ASN A 1 90 ? 16.036 -3.677 -7.863 1.00 94.81 90 ASN A C 1
ATOM 683 O O . ASN A 1 90 ? 15.936 -2.671 -7.156 1.00 94.81 90 ASN A O 1
ATOM 687 N N . LEU A 1 91 ? 14.976 -4.383 -8.241 1.00 95.56 91 LEU A N 1
ATOM 688 C CA . LEU A 1 91 ? 13.596 -3.973 -8.003 1.00 95.56 91 LEU A CA 1
ATOM 689 C C . LEU A 1 91 ? 13.114 -4.353 -6.592 1.00 95.56 91 LEU A C 1
ATOM 691 O O . LEU A 1 91 ? 13.477 -5.399 -6.048 1.00 95.56 91 LEU A O 1
ATOM 695 N N . SER A 1 92 ? 12.249 -3.527 -6.000 1.00 94.69 92 SER A N 1
ATOM 696 C CA . SER A 1 92 ? 11.626 -3.819 -4.708 1.00 94.69 92 SER A CA 1
ATOM 697 C C . SER A 1 92 ? 10.607 -4.958 -4.796 1.00 94.69 92 SER A C 1
ATOM 699 O O . SER A 1 92 ? 10.076 -5.291 -5.862 1.00 94.69 92 SER A O 1
ATOM 701 N N . SER A 1 93 ? 10.271 -5.536 -3.642 1.00 93.75 93 SER A N 1
ATOM 702 C CA . SER A 1 93 ? 9.219 -6.553 -3.575 1.00 93.75 93 SER A CA 1
ATOM 703 C C . SER A 1 93 ? 7.835 -5.983 -3.907 1.00 93.75 93 SER A C 1
ATOM 705 O O . SER A 1 93 ? 7.051 -6.656 -4.570 1.00 93.75 93 SER A O 1
ATOM 707 N N . ALA A 1 94 ? 7.553 -4.730 -3.525 1.00 93.50 94 ALA A N 1
ATOM 708 C CA . ALA A 1 94 ? 6.338 -4.029 -3.936 1.00 93.50 94 ALA A CA 1
ATOM 709 C C . ALA A 1 94 ? 6.216 -3.931 -5.457 1.00 93.50 94 ALA A C 1
ATOM 711 O O . ALA A 1 94 ? 5.160 -4.228 -6.016 1.00 93.50 94 ALA A O 1
ATOM 712 N N . LEU A 1 95 ? 7.315 -3.597 -6.136 1.00 94.56 95 LEU A N 1
ATOM 713 C CA . LEU A 1 95 ? 7.315 -3.461 -7.583 1.00 94.56 95 LEU A CA 1
ATOM 714 C C . LEU A 1 95 ? 7.123 -4.821 -8.274 1.00 94.56 95 LEU A C 1
ATOM 716 O O . LEU A 1 95 ? 6.238 -4.967 -9.113 1.00 94.56 95 LEU A O 1
ATOM 720 N N . THR A 1 96 ? 7.895 -5.833 -7.877 1.00 96.38 96 THR A N 1
ATOM 721 C CA . THR A 1 96 ? 7.909 -7.149 -8.545 1.00 96.38 96 THR A CA 1
ATOM 722 C C . THR A 1 96 ? 6.717 -8.040 -8.214 1.00 96.38 96 THR A C 1
ATOM 724 O O . THR A 1 96 ? 6.274 -8.793 -9.075 1.00 96.38 96 THR A O 1
ATOM 727 N N . LYS A 1 97 ? 6.184 -7.974 -6.989 1.00 95.06 97 LYS A N 1
ATOM 728 C CA . LYS A 1 97 ? 5.133 -8.897 -6.526 1.00 95.06 97 LYS A CA 1
ATOM 729 C C . LYS A 1 97 ? 3.728 -8.310 -6.570 1.00 95.06 97 LYS A C 1
ATOM 731 O O . LYS A 1 97 ? 2.777 -9.077 -6.507 1.00 95.06 97 LYS A O 1
ATOM 736 N N . GLN A 1 98 ? 3.587 -6.984 -6.628 1.00 93.88 98 GLN A N 1
ATOM 737 C CA . GLN A 1 98 ? 2.282 -6.321 -6.538 1.00 93.88 98 GLN A CA 1
ATOM 738 C C . GLN A 1 98 ? 2.051 -5.372 -7.717 1.00 93.88 98 GLN A C 1
ATOM 740 O O . GLN A 1 98 ? 1.162 -5.614 -8.531 1.00 93.88 98 GLN A O 1
ATOM 745 N N . PHE A 1 99 ? 2.867 -4.324 -7.865 1.00 93.12 99 PHE A N 1
ATOM 746 C CA . PHE A 1 99 ? 2.564 -3.242 -8.808 1.00 93.12 99 PHE A CA 1
ATOM 747 C C . PHE A 1 99 ? 2.746 -3.618 -10.278 1.00 93.12 99 PHE A C 1
ATOM 749 O O . PHE A 1 99 ? 1.849 -3.352 -11.080 1.00 93.12 99 PHE A O 1
ATOM 756 N N . LEU A 1 100 ? 3.869 -4.239 -10.653 1.00 96.50 100 LEU A N 1
ATOM 757 C CA . LEU A 1 100 ? 4.082 -4.653 -12.043 1.00 96.50 100 LEU A CA 1
ATOM 758 C C . LEU A 1 100 ? 3.092 -5.745 -12.475 1.00 96.50 100 LEU A C 1
ATOM 760 O O . LEU A 1 100 ? 2.482 -5.564 -13.530 1.00 96.50 100 LEU A O 1
ATOM 764 N N . PRO A 1 101 ? 2.841 -6.811 -11.683 1.00 97.38 101 PRO A N 1
ATOM 765 C CA . PRO A 1 101 ? 1.817 -7.794 -12.030 1.00 97.38 101 PRO A CA 1
ATOM 766 C C . PRO A 1 101 ? 0.422 -7.179 -12.185 1.00 97.38 101 PRO A C 1
ATOM 768 O O . PRO A 1 101 ? -0.254 -7.446 -13.177 1.00 97.38 101 PRO A O 1
ATOM 771 N N . ALA A 1 102 ? 0.006 -6.305 -11.260 1.00 95.38 102 ALA A N 1
ATOM 772 C CA . ALA A 1 102 ? -1.294 -5.641 -11.346 1.00 95.38 102 ALA A CA 1
ATOM 773 C C . ALA A 1 102 ? -1.405 -4.761 -12.601 1.00 95.38 102 ALA A C 1
ATOM 775 O O . ALA A 1 102 ? -2.413 -4.805 -13.305 1.00 95.38 102 ALA A O 1
ATOM 776 N N . ARG A 1 103 ? -0.357 -3.992 -12.927 1.00 96.38 103 ARG A N 1
ATOM 777 C CA . ARG A 1 103 ? -0.336 -3.145 -14.128 1.00 96.38 103 ARG A CA 1
ATOM 778 C C . ARG A 1 103 ? -0.362 -3.972 -15.415 1.00 96.38 103 ARG A C 1
ATOM 780 O O . ARG A 1 103 ? -1.070 -3.596 -16.344 1.00 96.38 103 ARG A O 1
ATOM 787 N N . ALA A 1 104 ? 0.365 -5.087 -15.465 1.00 97.00 104 ALA A N 1
ATOM 788 C CA . ALA A 1 104 ? 0.340 -5.996 -16.608 1.00 97.00 104 ALA A CA 1
ATOM 789 C C . ALA A 1 104 ? -1.058 -6.600 -16.817 1.00 97.00 104 ALA A C 1
ATOM 791 O O . ALA A 1 104 ? -1.556 -6.606 -17.940 1.00 97.00 104 ALA A O 1
ATOM 792 N N . ALA A 1 105 ? -1.719 -7.032 -15.737 1.00 96.50 105 ALA A N 1
ATOM 793 C CA . ALA A 1 105 ? -3.081 -7.561 -15.795 1.00 96.50 105 ALA A CA 1
ATOM 794 C C . ALA A 1 105 ? -4.092 -6.513 -16.293 1.00 96.50 105 ALA A C 1
ATOM 796 O O . ALA A 1 105 ? -4.907 -6.814 -17.162 1.00 96.50 105 ALA A O 1
ATOM 797 N N . LEU A 1 106 ? -4.004 -5.270 -15.803 1.00 96.12 106 LEU A N 1
ATOM 798 C CA . LEU A 1 106 ? -4.855 -4.167 -16.266 1.00 96.12 106 LEU A CA 1
ATOM 799 C C . LEU A 1 106 ? -4.641 -3.849 -17.749 1.00 96.12 106 LEU A C 1
ATOM 801 O O . LEU A 1 106 ? -5.605 -3.616 -18.474 1.00 96.12 106 LEU A O 1
ATOM 805 N N . LEU A 1 107 ? -3.386 -3.845 -18.207 1.00 95.81 107 LEU A N 1
ATOM 806 C CA . LEU A 1 107 ? -3.071 -3.606 -19.613 1.00 95.81 107 LEU A CA 1
ATOM 807 C C . LEU A 1 107 ? -3.620 -4.724 -20.508 1.00 95.81 107 LEU A C 1
ATOM 809 O O . LEU A 1 107 ? -4.192 -4.431 -21.556 1.00 95.81 107 LEU A O 1
ATOM 813 N N . ALA A 1 108 ? -3.481 -5.984 -20.089 1.00 94.69 108 ALA A N 1
ATOM 814 C CA . ALA A 1 108 ? -4.018 -7.130 -20.816 1.00 94.69 108 ALA A CA 1
ATOM 815 C C . ALA A 1 108 ? -5.553 -7.077 -20.918 1.00 94.69 108 ALA A C 1
ATOM 817 O O . ALA A 1 108 ? -6.100 -7.242 -22.008 1.00 94.69 108 ALA A O 1
ATOM 818 N N . ASP A 1 109 ? -6.240 -6.770 -19.813 1.00 94.56 109 ASP A N 1
ATOM 819 C CA . ASP A 1 109 ? -7.699 -6.607 -19.780 1.00 94.56 109 ASP A CA 1
ATOM 820 C C . ASP A 1 109 ? -8.172 -5.458 -20.687 1.00 94.56 109 ASP A C 1
ATOM 822 O O . ASP A 1 109 ? -9.105 -5.617 -21.478 1.00 94.56 109 ASP A O 1
ATOM 826 N N . TYR A 1 110 ? -7.493 -4.307 -20.632 1.00 93.75 110 TYR A N 1
ATOM 827 C CA . TYR A 1 110 ? -7.791 -3.173 -21.507 1.00 93.75 110 TYR A CA 1
ATOM 828 C C . TYR A 1 110 ? -7.605 -3.523 -22.988 1.00 93.75 110 TYR A C 1
ATOM 830 O O . TYR A 1 110 ? -8.453 -3.185 -23.822 1.00 93.75 110 TYR A O 1
ATOM 838 N N . TRP A 1 111 ? -6.510 -4.212 -23.318 1.00 91.56 111 TRP A N 1
ATOM 839 C CA . TRP A 1 111 ? -6.216 -4.640 -24.680 1.00 91.56 111 TRP A CA 1
ATOM 840 C C . TRP A 1 111 ? -7.306 -5.566 -25.217 1.00 91.56 111 TRP A C 1
ATOM 842 O O . TRP A 1 111 ? -7.856 -5.292 -26.281 1.00 91.56 111 TRP A O 1
ATOM 852 N N . GLN A 1 112 ? -7.683 -6.599 -24.458 1.00 91.19 112 GLN A N 1
ATOM 853 C CA . GLN A 1 112 ? -8.717 -7.553 -24.859 1.00 91.19 112 GLN A CA 1
ATOM 854 C C . GLN A 1 112 ? -10.060 -6.856 -25.119 1.00 91.19 112 GLN A C 1
ATOM 856 O O . GLN A 1 112 ? -10.624 -6.980 -26.203 1.00 91.19 112 GLN A O 1
ATOM 861 N N . LYS A 1 113 ? -10.512 -6.004 -24.190 1.00 89.75 113 LYS A N 1
ATOM 862 C CA . LYS A 1 113 ? -11.757 -5.232 -24.347 1.00 89.75 113 LYS A CA 1
ATOM 863 C C . LYS A 1 113 ? -11.745 -4.300 -25.553 1.00 89.75 113 LYS A C 1
ATOM 865 O O . LYS A 1 113 ? -12.792 -4.053 -26.150 1.00 89.75 113 LYS A O 1
ATOM 870 N N . THR A 1 114 ? -10.590 -3.726 -25.877 1.00 86.75 114 THR A N 1
ATOM 871 C CA . THR A 1 114 ? -10.463 -2.813 -27.015 1.00 86.75 114 THR A CA 1
ATOM 872 C C . THR A 1 114 ? -10.467 -3.591 -28.321 1.00 86.75 114 THR A C 1
ATOM 874 O O . THR A 1 114 ? -11.228 -3.234 -29.217 1.00 86.75 114 THR A O 1
ATOM 877 N N . VAL A 1 115 ? -9.692 -4.678 -28.401 1.00 83.69 115 VAL A N 1
ATOM 878 C CA . VAL A 1 115 ? -9.638 -5.548 -29.580 1.00 83.69 115 VAL A CA 1
ATOM 879 C C . VAL A 1 115 ? -11.012 -6.133 -29.878 1.00 83.69 115 VAL A C 1
ATOM 881 O O . VAL A 1 115 ? -11.467 -5.974 -31.008 1.00 83.69 115 VAL A O 1
ATOM 884 N N . ASP A 1 116 ? -11.713 -6.680 -28.883 1.00 74.88 116 ASP A N 1
ATOM 885 C CA . ASP A 1 116 ? -13.053 -7.255 -29.053 1.00 74.88 116 ASP A CA 1
ATOM 886 C C . ASP A 1 116 ? -14.054 -6.215 -29.580 1.00 74.88 116 ASP A C 1
ATOM 888 O O . ASP A 1 116 ? -14.803 -6.480 -30.519 1.00 74.88 116 ASP A O 1
ATOM 892 N N . LYS A 1 117 ? -14.010 -4.978 -29.064 1.00 70.81 117 LYS A N 1
ATOM 893 C CA . LYS A 1 117 ? -14.828 -3.869 -29.588 1.00 70.81 117 LYS A CA 1
ATOM 894 C C . LYS A 1 117 ? -14.479 -3.499 -31.024 1.00 70.81 117 LYS A C 1
ATOM 896 O O . LYS A 1 117 ? -15.381 -3.183 -31.798 1.00 70.81 117 LYS A O 1
ATOM 901 N N . THR A 1 118 ? -13.199 -3.504 -31.397 1.00 67.62 118 THR A N 1
ATOM 902 C CA . THR A 1 118 ? -12.820 -3.312 -32.804 1.00 67.62 118 THR A CA 1
ATOM 903 C C . THR A 1 118 ? -13.289 -4.470 -33.669 1.00 67.62 118 THR A C 1
ATOM 905 O O . THR A 1 118 ? -13.829 -4.199 -34.728 1.00 67.62 118 THR A O 1
ATOM 908 N N . VAL A 1 119 ? -13.139 -5.728 -33.244 1.00 62.81 119 VAL A N 1
ATOM 909 C CA . VAL A 1 119 ? -13.585 -6.897 -34.018 1.00 62.81 119 VAL A CA 1
ATOM 910 C C . VAL A 1 119 ? -15.091 -6.844 -34.258 1.00 62.81 119 VAL A C 1
ATOM 912 O O . VAL A 1 119 ? -15.510 -7.002 -35.398 1.00 62.81 119 VAL A O 1
ATOM 915 N N . GLU A 1 120 ? -15.900 -6.537 -33.243 1.00 62.22 120 GLU A N 1
ATOM 916 C CA . GLU A 1 120 ? -17.344 -6.332 -33.420 1.00 62.22 120 GLU A CA 1
ATOM 917 C C . GLU A 1 120 ? -17.632 -5.160 -34.371 1.00 62.22 120 GLU A C 1
ATOM 919 O O . GLU A 1 120 ? -18.382 -5.307 -35.333 1.00 62.22 120 GLU A O 1
ATOM 924 N N . LYS A 1 121 ? -16.971 -4.008 -34.188 1.00 60.59 121 LYS A N 1
ATOM 925 C CA . LYS A 1 121 ? -17.126 -2.851 -35.086 1.00 60.59 121 LYS A CA 1
ATOM 926 C C . LYS A 1 121 ? -16.781 -3.190 -36.544 1.00 60.59 121 LYS A C 1
ATOM 928 O O . LYS A 1 121 ? -17.500 -2.763 -37.446 1.00 60.59 121 LYS A O 1
ATOM 933 N N . TRP A 1 122 ? -15.707 -3.942 -36.775 1.00 54.22 122 TRP A N 1
ATOM 934 C CA . TRP A 1 122 ? -15.286 -4.359 -38.112 1.00 54.22 122 TRP A CA 1
ATOM 935 C C . TRP A 1 122 ? -16.237 -5.409 -38.703 1.00 54.22 122 TRP A C 1
ATOM 937 O O . TRP A 1 122 ? -16.607 -5.279 -39.868 1.00 54.22 122 TRP A O 1
ATOM 947 N N . ARG A 1 123 ? -16.745 -6.348 -37.888 1.00 55.38 123 ARG A N 1
ATOM 948 C CA . ARG A 1 123 ? -17.783 -7.320 -38.284 1.00 55.38 123 ARG A CA 1
ATOM 949 C C . ARG A 1 123 ? -19.068 -6.657 -38.774 1.00 55.38 123 ARG A C 1
ATOM 951 O O . ARG A 1 123 ? -19.668 -7.151 -39.721 1.00 55.38 123 ARG A O 1
ATOM 958 N N . PHE A 1 124 ? -19.478 -5.539 -38.174 1.00 52.16 124 PHE A N 1
ATOM 959 C CA . PHE A 1 124 ? -20.632 -4.777 -38.663 1.00 52.16 124 PHE A CA 1
ATOM 960 C C . PHE A 1 124 ? -20.298 -3.928 -39.900 1.00 52.16 124 PHE A C 1
ATOM 962 O O . PHE A 1 124 ? -21.114 -3.848 -40.812 1.00 52.16 124 PHE A O 1
ATOM 969 N N . SER A 1 125 ? -19.087 -3.363 -40.002 1.00 54.50 125 SER A N 1
ATOM 970 C CA . SER A 1 125 ? -18.685 -2.599 -41.199 1.00 54.50 125 SER A CA 1
ATOM 971 C C . SER A 1 125 ? -18.494 -3.457 -42.460 1.00 54.50 125 SER A C 1
ATOM 973 O O . SER A 1 125 ? -18.660 -2.957 -43.572 1.00 54.50 125 SER A O 1
ATOM 975 N N . GLU A 1 126 ? -18.180 -4.746 -42.298 1.00 53.62 126 GLU A N 1
ATOM 976 C CA . GLU A 1 126 ? -18.073 -5.716 -43.398 1.00 53.62 126 GLU A CA 1
ATOM 977 C C . GLU A 1 126 ? -19.442 -6.233 -43.877 1.00 53.62 126 GLU A C 1
ATOM 979 O O . GLU A 1 126 ? -19.550 -6.705 -45.005 1.00 53.62 126 GLU A O 1
ATOM 984 N N . LEU A 1 127 ? -20.499 -6.122 -43.061 1.00 52.84 127 LEU A N 1
ATOM 985 C CA . LEU A 1 127 ? -21.859 -6.532 -43.438 1.00 52.84 127 LEU A CA 1
ATOM 986 C C . LEU A 1 127 ? -22.673 -5.411 -44.105 1.00 52.84 127 LEU A C 1
ATOM 988 O O . LEU A 1 127 ? -23.616 -5.709 -44.836 1.00 52.84 127 LEU A O 1
ATOM 992 N N . ASP A 1 128 ? -22.288 -4.146 -43.913 1.00 54.06 128 ASP A N 1
ATOM 993 C CA . ASP A 1 128 ? -23.001 -2.983 -44.468 1.00 54.06 128 ASP A CA 1
ATOM 994 C C . ASP A 1 128 ? -22.500 -2.537 -45.854 1.00 54.06 128 ASP A C 1
ATOM 996 O O . ASP A 1 128 ? -23.080 -1.640 -46.471 1.00 54.06 128 ASP A O 1
ATOM 1000 N N . THR A 1 129 ? -21.461 -3.176 -46.402 1.00 50.19 129 THR A N 1
ATOM 1001 C CA . THR A 1 129 ? -20.978 -2.888 -47.762 1.00 50.19 129 THR A CA 1
ATOM 1002 C C . THR A 1 129 ? -21.088 -4.100 -48.689 1.00 50.19 129 THR A C 1
ATOM 1004 O O . THR A 1 129 ? -20.135 -4.830 -48.928 1.00 50.19 129 THR A O 1
ATOM 1007 N N . LEU A 1 130 ? -22.274 -4.190 -49.311 1.00 43.91 130 LEU A N 1
ATOM 1008 C CA . LEU A 1 130 ? -22.563 -4.795 -50.623 1.00 43.91 130 LEU A CA 1
ATOM 1009 C C . LEU A 1 130 ? -22.765 -6.325 -50.633 1.00 43.91 130 LEU A C 1
ATOM 1011 O O . LEU A 1 130 ? -21.886 -7.116 -50.326 1.00 43.91 130 LEU A O 1
ATOM 1015 N N . VAL A 1 131 ? -23.984 -6.786 -50.939 1.00 45.56 131 VAL A N 1
ATOM 1016 C CA . VAL A 1 131 ? -24.453 -7.048 -52.322 1.00 45.56 131 VAL A CA 1
ATOM 1017 C C . VAL A 1 131 ? -23.579 -8.130 -53.009 1.00 45.56 131 VAL A C 1
ATOM 1019 O O . VAL A 1 131 ? -22.358 -8.008 -53.068 1.00 45.56 131 VAL A O 1
ATOM 1022 N N . PRO A 1 132 ? -24.170 -9.224 -53.526 1.00 46.69 132 PRO A N 1
ATOM 1023 C CA . PRO A 1 132 ? -23.609 -10.583 -53.478 1.00 46.69 132 PRO A CA 1
ATOM 1024 C C . PRO A 1 132 ? -22.557 -10.920 -54.559 1.00 46.69 132 PRO A C 1
ATOM 1026 O O . PRO A 1 132 ? -22.656 -11.959 -55.206 1.00 46.69 132 PRO A O 1
ATOM 1029 N N . LEU A 1 133 ? -21.528 -10.089 -54.764 1.00 45.41 133 LEU A N 1
ATOM 1030 C CA . LEU A 1 133 ? -20.504 -10.334 -55.800 1.00 45.41 133 LEU A CA 1
ATOM 1031 C C . LEU A 1 133 ? -19.078 -10.582 -55.265 1.00 45.41 133 LEU A C 1
ATOM 1033 O O . LEU A 1 133 ? -18.247 -11.140 -55.977 1.00 45.41 133 LEU A O 1
ATOM 1037 N N . ILE A 1 134 ? -18.782 -10.247 -54.004 1.00 46.44 134 ILE A N 1
ATOM 1038 C CA . ILE A 1 134 ? -17.407 -10.316 -53.459 1.00 46.44 134 ILE A CA 1
ATOM 1039 C C . ILE A 1 134 ? -17.010 -11.729 -52.991 1.00 46.44 134 ILE A C 1
ATOM 1041 O O . ILE A 1 134 ? -15.827 -12.081 -53.013 1.00 46.44 134 ILE A O 1
ATOM 1045 N N . ILE A 1 135 ? -17.980 -12.597 -52.677 1.00 49.22 135 ILE A N 1
ATOM 1046 C CA . ILE A 1 135 ? -17.697 -13.989 -52.280 1.00 49.22 135 ILE A CA 1
ATOM 1047 C C . ILE A 1 135 ? -17.010 -14.767 -53.419 1.00 49.22 135 ILE A C 1
ATOM 1049 O O . ILE A 1 135 ? 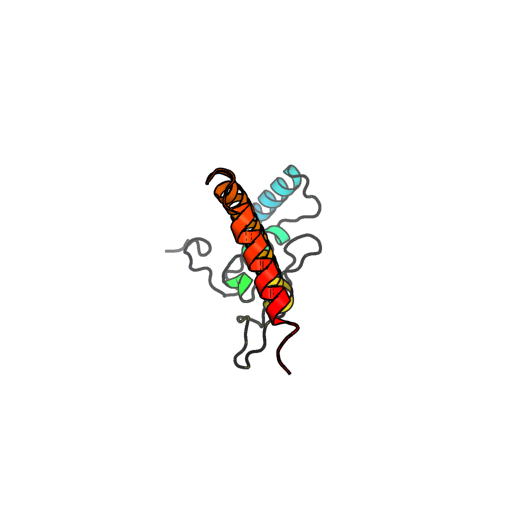-16.172 -15.624 -53.147 1.00 49.22 135 ILE A O 1
ATOM 1053 N N . LEU A 1 136 ? -17.257 -14.426 -54.692 1.00 45.66 136 LEU A N 1
ATOM 1054 C CA . LEU A 1 136 ? -16.645 -15.134 -55.822 1.00 45.66 136 LEU A CA 1
ATOM 1055 C C . LEU A 1 136 ? -15.140 -14.835 -55.978 1.00 45.66 136 LEU A C 1
ATOM 1057 O O . LEU A 1 136 ? -14.377 -15.719 -56.358 1.00 45.66 136 LEU A O 1
ATOM 1061 N N . VAL A 1 137 ? -14.690 -13.619 -55.644 1.00 50.62 137 VAL A N 1
ATOM 1062 C CA . VAL A 1 137 ? -13.281 -13.207 -55.815 1.00 50.62 137 VAL A CA 1
ATOM 1063 C C . VAL A 1 137 ? -12.425 -13.650 -54.622 1.00 50.62 137 VAL A C 1
ATOM 1065 O O . VAL A 1 137 ? -11.302 -14.121 -54.807 1.00 50.62 137 VAL A O 1
ATOM 1068 N N . GLY A 1 138 ? -12.979 -13.603 -53.402 1.00 47.56 138 GLY A N 1
ATOM 1069 C CA . GLY A 1 138 ? -12.304 -14.099 -52.196 1.00 47.56 138 GLY A CA 1
ATOM 1070 C C . GLY A 1 138 ? -12.097 -15.619 -52.193 1.00 47.56 138 GLY A C 1
ATOM 1071 O O . GLY A 1 138 ? -11.053 -16.102 -51.751 1.00 47.56 138 GLY A O 1
ATOM 1072 N N . PHE A 1 139 ? -13.046 -16.383 -52.749 1.00 50.56 139 PHE A N 1
ATOM 1073 C CA . PHE A 1 139 ? -12.904 -17.837 -52.883 1.00 50.56 139 PHE A CA 1
ATOM 1074 C C . PHE A 1 139 ? -11.870 -18.220 -53.957 1.00 50.56 139 PHE A C 1
ATOM 1076 O O . PHE A 1 139 ? -11.091 -19.152 -53.758 1.00 50.56 139 PHE A O 1
ATOM 1083 N N . LEU A 1 140 ? -11.780 -17.455 -55.055 1.00 46.78 140 LEU A N 1
ATOM 1084 C CA . LEU A 1 140 ? -10.792 -17.694 -56.115 1.00 46.78 140 LEU A CA 1
ATOM 1085 C C . LEU A 1 140 ? -9.352 -17.416 -55.654 1.00 46.78 140 LEU A C 1
ATOM 1087 O O . LEU A 1 140 ? -8.435 -18.167 -55.983 1.00 46.78 140 LEU A O 1
ATOM 1091 N N . MET A 1 141 ? -9.143 -16.375 -54.842 1.00 49.94 141 MET A N 1
ATOM 1092 C CA . MET A 1 141 ? -7.806 -15.992 -54.374 1.00 49.94 141 MET A CA 1
ATOM 1093 C C . MET A 1 141 ? -7.244 -16.976 -53.333 1.00 49.94 141 MET A C 1
ATOM 1095 O O . MET A 1 141 ? -6.035 -17.198 -53.272 1.00 49.94 141 MET A O 1
ATOM 1099 N N . ARG A 1 142 ? -8.119 -17.660 -52.581 1.00 51.06 142 ARG A N 1
ATOM 1100 C CA . ARG A 1 142 ? -7.726 -18.744 -51.666 1.00 51.06 142 ARG A CA 1
ATOM 1101 C C . ARG A 1 142 ? -7.358 -20.037 -52.410 1.00 51.06 142 ARG A C 1
ATOM 1103 O O . ARG A 1 142 ? -6.471 -20.756 -51.957 1.00 51.06 142 ARG A O 1
ATOM 1110 N N . GLN A 1 143 ? -7.954 -20.293 -53.578 1.00 48.16 143 GLN A N 1
ATOM 1111 C CA . GLN A 1 143 ? -7.610 -21.442 -54.428 1.00 48.16 143 GLN A CA 1
ATOM 1112 C C . GLN A 1 143 ? -6.276 -21.253 -55.182 1.00 48.16 143 GLN A C 1
ATOM 1114 O O . GLN A 1 143 ? -5.540 -22.217 -55.401 1.00 48.16 143 GLN A O 1
ATOM 1119 N N . ILE A 1 144 ? -5.916 -20.007 -55.514 1.00 49.84 144 ILE A N 1
ATOM 1120 C CA . ILE A 1 144 ? -4.641 -19.671 -56.173 1.00 49.84 144 ILE A CA 1
ATOM 1121 C C . ILE A 1 144 ? -3.448 -19.854 -55.219 1.00 49.84 144 ILE A C 1
ATOM 1123 O O . ILE A 1 144 ? -2.421 -20.395 -55.624 1.00 49.84 144 ILE A O 1
ATOM 1127 N N . ILE A 1 145 ? -3.593 -19.508 -53.934 1.00 51.56 145 ILE A N 1
ATOM 1128 C CA . ILE A 1 145 ? -2.518 -19.680 -52.937 1.00 51.56 145 ILE A CA 1
ATOM 1129 C C . ILE A 1 145 ? -2.247 -21.168 -52.642 1.00 51.56 145 ILE A C 1
ATOM 1131 O O . ILE A 1 145 ? -1.096 -21.561 -52.470 1.00 51.56 145 ILE A O 1
ATOM 1135 N N . LEU A 1 146 ? -3.275 -22.025 -52.660 1.00 47.19 146 LEU A N 1
ATOM 1136 C CA . LEU A 1 146 ? -3.106 -23.475 -52.474 1.00 47.19 146 LEU A CA 1
ATOM 1137 C C . LEU A 1 146 ? -2.467 -24.181 -53.684 1.00 47.19 146 LEU A C 1
ATOM 1139 O O . LEU A 1 146 ? -1.831 -25.216 -53.506 1.00 47.19 146 LEU A O 1
ATOM 1143 N N . THR A 1 147 ? -2.561 -23.612 -54.891 1.00 47.41 147 THR A N 1
ATOM 1144 C CA . THR A 1 147 ? -1.943 -24.189 -56.103 1.00 47.41 147 THR A CA 1
ATOM 1145 C C . THR A 1 147 ? -0.450 -23.838 -56.216 1.00 47.41 147 THR A C 1
ATOM 1147 O O . THR A 1 147 ? 0.327 -24.618 -56.761 1.00 47.41 147 THR A O 1
ATOM 1150 N N . PHE A 1 148 ? -0.005 -22.726 -55.618 1.00 46.88 148 PHE A N 1
ATOM 1151 C CA . PHE A 1 148 ? 1.419 -22.361 -55.550 1.00 46.88 148 PHE A CA 1
ATOM 1152 C C . PHE A 1 148 ? 2.235 -23.182 -54.531 1.00 46.88 148 PHE A C 1
ATOM 1154 O O . PHE A 1 148 ? 3.460 -23.166 -54.592 1.00 46.88 148 PHE A O 1
ATOM 1161 N N . CYS A 1 149 ? 1.589 -23.945 -53.640 1.00 50.59 149 CYS A N 1
ATOM 1162 C CA . CYS A 1 149 ? 2.274 -24.802 -52.660 1.00 50.59 149 CYS A CA 1
ATOM 1163 C C . CYS A 1 149 ? 2.658 -26.201 -53.191 1.00 50.59 149 CYS A C 1
ATOM 1165 O O . CYS A 1 149 ? 3.295 -26.958 -52.465 1.00 50.59 149 CYS A O 1
ATOM 1167 N N . LEU A 1 150 ? 2.278 -26.571 -54.424 1.00 51.84 150 LEU A N 1
ATOM 1168 C CA . LEU A 1 150 ? 2.549 -27.906 -54.998 1.00 51.84 150 LEU A CA 1
ATOM 1169 C C . LEU A 1 150 ? 3.442 -27.902 -56.249 1.00 51.84 150 LEU A C 1
ATOM 1171 O O . LEU A 1 150 ? 3.750 -28.970 -56.770 1.00 51.84 150 LEU A O 1
ATOM 1175 N N . CYS A 1 151 ? 3.907 -26.736 -56.703 1.00 50.38 151 CYS A N 1
ATOM 1176 C CA . CYS A 1 151 ? 4.825 -26.622 -57.836 1.00 50.38 151 CYS A CA 1
ATOM 1177 C C . CYS A 1 151 ? 5.895 -25.560 -57.569 1.00 50.38 151 CYS A C 1
ATOM 1179 O O . CYS A 1 151 ? 5.853 -24.495 -58.170 1.00 50.38 151 CYS A O 1
ATOM 1181 N N . LEU A 1 152 ? 6.871 -25.849 -56.711 1.00 36.22 152 LEU A N 1
ATOM 1182 C CA . LEU A 1 152 ? 8.261 -25.476 -56.987 1.00 36.22 152 LEU A CA 1
ATOM 1183 C C . LEU A 1 152 ? 9.199 -26.455 -56.234 1.00 36.22 152 LEU A C 1
ATOM 1185 O O . LEU A 1 152 ? 8.893 -26.786 -55.088 1.00 36.22 152 LEU A O 1
ATOM 1189 N N . PRO A 1 153 ? 10.248 -26.973 -56.902 1.00 52.84 153 PRO A N 1
ATOM 1190 C CA . PRO A 1 153 ? 11.158 -28.013 -56.406 1.00 52.84 153 PRO A CA 1
ATOM 1191 C C . PRO A 1 153 ? 12.152 -27.534 -55.341 1.00 52.84 153 PRO A C 1
ATOM 1193 O O . PRO A 1 153 ? 12.441 -26.317 -55.294 1.00 52.84 153 PRO A O 1
#

Secondary structure (DSSP, 8-state):
-----TTTSS---SSSTT-GGG---HHHHHHHHHHHHHTT-TT--HHHHHHHHHHTSHHIIIIITTT-EEETTEEPPP-BTTBSB-TT-PBPHHIIIIIHHHHHHHHHHHHHHHHHHHHHHHHHHHHSS--TTHHHHHHHHHHHHHHTTSS--

pLDDT: mean 77.71, std 19.06, range [36.22, 97.38]

Foldseek 3Di:
DPDDPCLPPLNLDLDLVSQQLPDPDPVQQVVVQVVCVVVVVVQDGSSLCSLLSSCPTLNNVQANQDQPRNGRVDGQHGAPHRHQADPVGDGGCCVVVPVVVVVVVVVVVVVVVVVVVVVVVVVVVVVPDDDPDVVVVVVVVVVVVVVVVPDDD